Protein 2CC6 (pdb70)

InterPro domains:
  IPR009923 Dodecin [PF07311] (2-65)
  IPR009923 Dodecin [PTHR39324] (1-68)
  IPR025543 Dodecin-like [G3DSA:3.30.1660.10] (1-68)
  IPR036694 Dodecin-like superfamily [SSF89807] (2-67)

Organism: Halobacterium salinarum (strain ATCC 29341 / DSM 671 / R1) (NCBI:txid478009)

Secondary structure (DSSP, 8-state):
-EEEEEEEEEESS-HHHHHHHHHHHHHHH-S-EEEEEEEEEEEE-TTSSS-EEEEEEEEEEE--

Radius of gyration: 12.47 Å; Cα contacts (8 Å, |Δi|>4): 140; chains: 1; bounding box: 30×29×28 Å

Nearest PDB structures (foldseek):
  2vx9-assembly1_A  TM=1.014E+00  e=1.728E-10  Halobacterium salinarum R1
  1mog-assembly1_A  TM=1.014E+00  e=2.613E-10  Halobacterium salinarum
  4b2j-assembly1_A  TM=1.014E+00  e=2.941E-10  Halobacterium salinarum R1
  2vkf-assembly1_A  TM=9.926E-01  e=7.137E-10  Halobacterium salinarum R1
  2cz8-assembly1_D  TM=9.173E-01  e=1.465E-05  Thermus thermophilus HB8

Structure (mmCIF, N/CA/C/O backbone):
data_2CC6
#
_entry.id   2CC6
#
_cell.length_a   141.720
_cell.length_b   141.720
_cell.length_c   141.720
_cell.angle_alpha   90.00
_cell.angle_beta   90.00
_cell.angle_gamma   90.00
#
_symmetry.space_group_name_H-M   'F 41 3 2'
#
loop_
_entity.id
_entity.type
_entity.pdbx_description
1 polymer VNG1446H
2 non-polymer 'MAGNESIUM ION'
3 non-polymer 'SODIUM ION'
4 non-polymer 'CHLORIDE ION'
5 non-polymer 'SULFATE ION'
6 non-polymer LUMICHROME
7 water water
#
loop_
_atom_site.group_PDB
_atom_site.id
_atom_site.type_symbol
_atom_site.label_atom_id
_atom_site.label_alt_id
_atom_site.label_comp_id
_atom_site.label_asym_id
_atom_site.label_entity_id
_atom_site.label_seq_id
_atom_site.pdbx_PDB_ins_code
_atom_site.Cartn_x
_atom_site.Cartn_y
_atom_site.Cartn_z
_atom_site.occupancy
_atom_site.B_iso_or_equiv
_atom_site.auth_seq_id
_atom_site.auth_comp_id
_atom_site.auth_asym_id
_atom_site.auth_atom_id
_atom_site.pdbx_PDB_model_num
ATOM 1 N N . VAL A 1 2 ? 1.720 24.080 -13.354 1.00 15.00 2 VAL A N 1
ATOM 2 C CA . VAL A 1 2 ? 2.155 22.652 -13.311 1.00 14.08 2 VAL A CA 1
ATOM 3 C C . VAL A 1 2 ? 3.303 22.552 -12.328 1.00 13.82 2 VAL A C 1
ATOM 4 O O . VAL A 1 2 ? 4.192 23.412 -12.314 1.00 14.76 2 VAL A O 1
ATOM 8 N N . PHE A 1 3 ? 3.266 21.531 -11.478 1.00 12.23 3 PHE A N 1
ATOM 9 C CA . PHE A 1 3 ? 4.380 21.213 -10.585 1.00 11.77 3 PHE A CA 1
ATOM 10 C C . PHE A 1 3 ? 5.091 19.976 -11.102 1.00 11.57 3 PHE A C 1
ATOM 11 O O . PHE A 1 3 ? 4.488 19.122 -11.756 1.00 12.32 3 PHE A O 1
ATOM 19 N N . LYS A 1 4 ? 6.386 19.892 -10.841 1.00 11.54 4 LYS A N 1
ATOM 20 C CA . LYS A 1 4 ? 7.169 18.705 -11.139 1.00 11.16 4 LYS A CA 1
ATOM 21 C C . LYS A 1 4 ? 7.853 18.267 -9.862 1.00 10.64 4 LYS A C 1
ATOM 22 O O . LYS A 1 4 ? 8.195 19.098 -9.019 1.00 10.60 4 LYS A O 1
ATOM 28 N N . LYS A 1 5 ? 8.062 16.962 -9.715 1.00 10.17 5 LYS A N 1
ATOM 29 C CA . LYS A 1 5 ? 8.776 16.436 -8.552 1.00 10.48 5 LYS A CA 1
ATOM 30 C C . LYS A 1 5 ? 10.041 15.730 -8.951 1.00 10.53 5 LYS A C 1
ATOM 31 O O . LYS A 1 5 ? 10.057 14.993 -9.929 1.00 11.48 5 LYS A O 1
ATOM 37 N N . VAL A 1 6 ? 11.089 15.933 -8.163 1.00 10.45 6 VAL A N 1
ATOM 38 C CA . VAL A 1 6 ? 12.316 15.163 -8.284 1.00 11.53 6 VAL A CA 1
ATOM 39 C C . VAL A 1 6 ? 12.514 14.334 -7.023 1.00 10.79 6 VAL A C 1
ATOM 40 O O . VAL A 1 6 ? 12.251 14.801 -5.908 1.00 10.63 6 VAL A O 1
ATOM 44 N N . LEU A 1 7 ? 12.981 13.108 -7.197 1.00 10.05 7 LEU A N 1
ATOM 45 C CA . LEU A 1 7 ? 1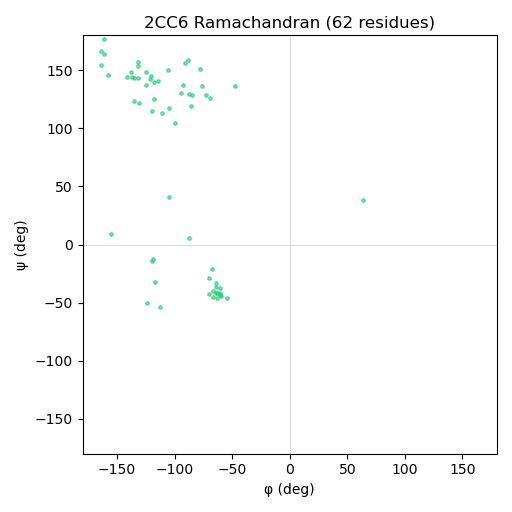3.084 12.150 -6.102 1.00 9.72 7 LEU A CA 1
ATOM 46 C C . LEU A 1 7 ? 14.522 12.099 -5.596 1.00 9.64 7 LEU A C 1
ATOM 47 O O . LEU A 1 7 ? 15.404 11.543 -6.260 1.00 10.97 7 LEU A O 1
ATOM 52 N N . LEU A 1 8 ? 14.750 12.712 -4.440 1.00 9.16 8 LEU A N 1
ATOM 53 C CA . LEU A 1 8 ? 16.087 12.899 -3.899 1.00 9.71 8 LEU A CA 1
ATOM 54 C C . LEU A 1 8 ? 16.211 12.251 -2.538 1.00 9.91 8 LEU A C 1
ATOM 55 O O . LEU A 1 8 ? 15.290 12.340 -1.717 1.00 10.52 8 LEU A O 1
ATOM 60 N N . THR A 1 9 ? 17.369 11.660 -2.274 1.00 9.98 9 THR A N 1
ATOM 61 C CA . THR A 1 9 ? 17.693 11.143 -0.946 1.00 10.30 9 THR A CA 1
ATOM 62 C C . THR A 1 9 ? 18.791 11.990 -0.344 1.00 10.08 9 THR A C 1
ATOM 63 O O . THR A 1 9 ? 19.919 11.996 -0.837 1.00 10.65 9 THR A O 1
ATOM 67 N N . GLY A 1 10 ? 18.435 12.701 0.712 1.00 9.64 10 GLY A N 1
ATOM 68 C CA . GLY A 1 10 ? 19.409 13.491 1.460 1.00 10.39 10 GLY A CA 1
ATOM 69 C C . GLY A 1 10 ? 20.060 12.652 2.539 1.00 10.73 10 GLY A C 1
ATOM 70 O O . GLY A 1 10 ? 19.506 11.619 2.982 1.00 11.06 10 GLY A O 1
ATOM 71 N N . THR A 1 11 ? 21.235 13.096 2.984 1.00 11.52 11 THR A N 1
ATOM 72 C CA . THR A 1 11 ? 21.953 12.369 4.028 1.00 11.95 11 THR A CA 1
ATOM 73 C C . THR A 1 11 ? 22.411 13.318 5.127 1.00 11.45 11 THR A C 1
ATOM 74 O O . THR A 1 11 ? 22.624 14.509 4.890 1.00 12.25 11 THR A O 1
ATOM 78 N N . SER A 1 12 ? 22.568 12.774 6.322 1.00 11.14 12 SER A N 1
ATOM 79 C CA . SER A 1 12 ? 23.044 13.545 7.463 1.00 11.66 12 SER A CA 1
ATOM 80 C C . SER A 1 12 ? 23.617 12.576 8.464 1.00 11.88 12 SER A C 1
ATOM 81 O O . SER A 1 12 ? 23.088 11.481 8.647 1.00 13.52 12 SER A O 1
ATOM 84 N N . GLU A 1 13 ? 24.666 12.997 9.170 1.00 11.81 13 GLU A N 1
ATOM 85 C CA . GLU A 1 13 ? 25.170 12.216 10.296 1.00 12.25 13 GLU A CA 1
ATOM 86 C C . GLU A 1 13 ? 24.455 12.556 11.600 1.00 11.91 13 GLU A C 1
ATOM 87 O O . GLU A 1 13 ? 24.802 12.025 12.652 1.00 12.41 13 GLU A O 1
ATOM 93 N N . GLU A 1 14 ? 23.434 13.404 11.515 1.00 11.43 14 GLU A N 1
ATOM 94 C CA . GLU A 1 14 ? 22.767 13.925 12.699 1.00 11.91 14 GLU A CA 1
ATOM 95 C C . GLU A 1 14 ? 21.331 13.454 12.883 1.00 11.81 14 GLU A C 1
ATOM 96 O O . GLU A 1 14 ? 20.981 12.988 13.964 1.00 12.62 14 GLU A O 1
ATOM 102 N N . SER A 1 15 ? 20.473 13.620 11.873 1.00 11.07 15 SER A N 1
ATOM 103 C CA . SER A 1 15 ? 19.041 13.326 12.066 1.00 10.64 15 SER A CA 1
ATOM 104 C C . SER A 1 15 ? 18.304 13.133 10.765 1.00 10.13 15 SER A C 1
ATOM 105 O O . SER A 1 15 ? 18.772 13.562 9.720 1.00 10.27 15 SER A O 1
ATOM 108 N N . PHE A 1 16 ? 17.112 12.545 10.859 1.00 10.16 16 PHE A N 1
ATOM 109 C 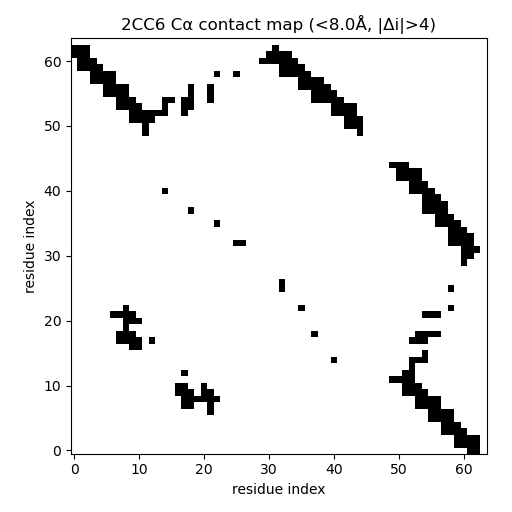CA . PHE A 1 16 ? 16.245 12.433 9.691 1.00 10.02 16 PHE A CA 1
ATOM 110 C C . PHE A 1 16 ? 15.792 13.786 9.163 1.00 10.04 16 PHE A C 1
ATOM 111 O O . PHE A 1 16 ? 15.681 13.965 7.944 1.00 9.70 16 PHE A O 1
ATOM 119 N N . THR A 1 17 ? 15.532 14.748 10.055 1.00 9.55 17 THR A N 1
ATOM 120 C CA . THR A 1 17 ? 15.154 16.088 9.598 1.00 9.90 17 THR A CA 1
ATOM 121 C C . THR A 1 17 ? 16.289 16.711 8.804 1.00 9.68 17 THR A C 1
ATOM 122 O O . THR A 1 17 ? 16.068 17.260 7.720 1.00 10.18 17 THR A O 1
ATOM 126 N N . ALA A 1 18 ? 17.503 16.602 9.337 1.00 9.67 18 ALA A N 1
ATOM 127 C CA . ALA A 1 18 ? 18.636 17.194 8.656 1.00 9.62 18 ALA A CA 1
ATOM 128 C C . ALA A 1 18 ? 18.885 16.528 7.293 1.00 9.69 18 ALA A C 1
ATOM 129 O O . ALA A 1 18 ? 19.318 17.185 6.344 1.00 9.99 18 ALA A O 1
ATOM 131 N N . ALA A 1 19 ? 18.610 15.215 7.196 1.00 9.35 19 ALA A N 1
ATOM 132 C CA . ALA A 1 19 ? 18.765 14.521 5.909 1.00 9.48 19 ALA A CA 1
ATOM 133 C C . ALA A 1 19 ? 17.742 15.032 4.898 1.00 9.59 19 ALA A C 1
ATOM 134 O O . ALA A 1 19 ? 18.081 15.268 3.736 1.00 9.81 19 ALA A O 1
ATOM 136 N N . ALA A 1 20 ? 16.510 15.278 5.349 1.00 9.52 20 ALA A N 1
ATOM 137 C CA . ALA A 1 20 ? 15.503 15.875 4.466 1.00 9.73 20 ALA A CA 1
ATOM 138 C C . ALA A 1 20 ? 15.960 17.249 3.982 1.00 10.20 20 ALA A C 1
ATOM 139 O O . ALA A 1 20 ? 15.873 17.570 2.792 1.00 10.44 20 ALA A O 1
ATOM 141 N N . ASP A 1 21 ? 16.504 18.044 4.908 1.00 10.20 21 ASP A N 1
ATOM 142 C CA . ASP A 1 21 ? 17.001 19.371 4.555 1.00 10.78 21 ASP A CA 1
ATOM 143 C C . ASP A 1 21 ? 18.106 19.292 3.520 1.00 11.08 21 ASP A C 1
ATOM 144 O O . ASP A 1 21 ? 18.208 20.166 2.668 1.00 11.04 21 ASP A O 1
ATOM 149 N N . ASP A 1 22 ? 18.963 18.283 3.625 1.00 10.57 22 ASP A N 1
ATOM 150 C CA . ASP A 1 22 ? 20.076 18.107 2.704 1.00 11.19 22 ASP A CA 1
ATOM 151 C C . ASP A 1 22 ? 19.594 17.921 1.267 1.00 11.42 22 ASP A C 1
ATOM 152 O O . ASP A 1 22 ? 20.154 18.514 0.336 1.00 11.92 22 ASP A O 1
ATOM 157 N N . ALA A 1 23 ? 18.538 17.135 1.084 1.00 11.18 23 ALA A N 1
ATOM 158 C CA . ALA A 1 23 ? 17.944 16.962 -0.237 1.00 11.06 23 ALA A CA 1
ATOM 159 C C . ALA A 1 23 ? 17.314 18.252 -0.749 1.00 10.95 23 ALA A C 1
ATOM 160 O O . ALA A 1 23 ? 17.488 18.632 -1.925 1.00 11.22 23 ALA A O 1
ATOM 162 N N . ILE A 1 24 ? 16.572 18.932 0.121 1.00 10.81 24 ILE A N 1
ATOM 163 C CA . ILE A 1 24 ? 15.920 20.182 -0.280 1.00 11.58 24 ILE A CA 1
ATOM 164 C C . ILE A 1 24 ? 16.954 21.253 -0.641 1.00 11.61 24 ILE A C 1
ATOM 165 O O . ILE A 1 24 ? 16.771 21.991 -1.611 1.00 12.39 24 ILE A O 1
ATOM 170 N N . ASP A 1 25 ? 18.026 21.343 0.147 1.00 11.52 25 ASP A N 1
ATOM 171 C CA . ASP A 1 25 ? 19.139 22.262 -0.146 1.00 12.27 25 ASP A CA 1
ATOM 172 C C . ASP A 1 25 ? 19.672 22.023 -1.558 1.00 12.83 25 ASP A C 1
ATOM 173 O O . ASP A 1 25 ? 19.922 22.968 -2.304 1.00 13.61 25 ASP A O 1
ATOM 178 N N . ARG A 1 26 ? 19.889 20.762 -1.922 1.00 13.24 26 ARG A N 1
ATOM 179 C CA . ARG A 1 26 ? 20.389 20.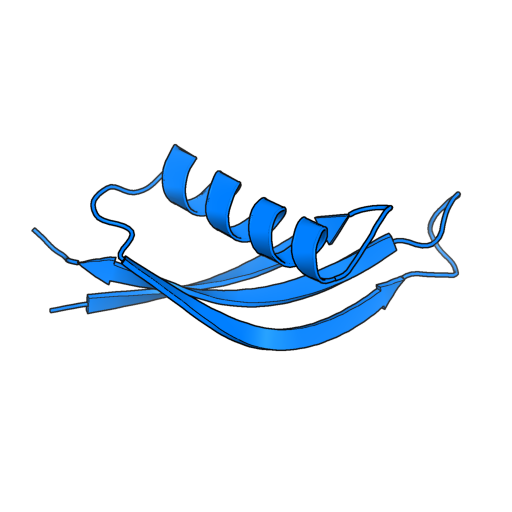450 -3.256 1.00 14.12 26 ARG A CA 1
ATOM 180 C C . ARG A 1 26 ? 19.402 20.863 -4.347 1.00 14.15 26 ARG A C 1
ATOM 181 O O . ARG A 1 26 ? 19.819 21.408 -5.376 1.00 15.20 26 ARG A O 1
ATOM 189 N N . ALA A 1 27 ? 18.110 20.614 -4.135 1.00 13.32 27 ALA A N 1
ATOM 190 C CA . ALA A 1 27 ? 17.087 21.031 -5.084 1.00 14.19 27 ALA A CA 1
ATOM 191 C C . ALA A 1 27 ? 17.117 22.541 -5.259 1.00 15.16 27 ALA A C 1
ATOM 192 O O . ALA A 1 27 ? 17.052 23.047 -6.393 1.00 15.80 27 ALA A O 1
ATOM 194 N N . GLU A 1 28 ? 17.223 23.268 -4.154 1.00 15.25 28 GLU A N 1
ATOM 195 C CA . GLU A 1 28 ? 17.236 24.737 -4.220 1.00 17.04 28 GLU A CA 1
ATOM 196 C C . GLU A 1 28 ? 18.486 25.315 -4.885 1.00 18.21 28 GLU A C 1
ATOM 197 O O . GLU A 1 28 ? 18.443 26.458 -5.367 1.00 19.20 28 GLU A O 1
ATOM 203 N N . ASP A 1 29 ? 19.570 24.538 -4.932 1.00 19.08 29 ASP A N 1
ATOM 204 C CA . ASP A 1 29 ? 20.806 24.952 -5.624 1.00 20.94 29 ASP A CA 1
ATOM 205 C C . ASP A 1 29 ? 20.621 24.961 -7.131 1.00 21.75 29 ASP A C 1
ATOM 206 O O . ASP A 1 29 ? 21.304 25.706 -7.842 1.00 22.78 29 ASP A O 1
ATOM 211 N N . THR A 1 30 ? 19.720 24.102 -7.607 1.00 22.15 30 THR A N 1
ATOM 212 C CA . THR A 1 30 ? 19.627 23.736 -9.017 1.00 23.68 30 THR A CA 1
ATOM 213 C C . THR A 1 30 ? 18.288 24.107 -9.644 1.00 23.36 30 THR A C 1
ATOM 214 O O . THR A 1 30 ? 18.152 24.080 -10.868 1.00 24.95 30 THR A O 1
ATOM 218 N N . LEU A 1 31 ? 17.310 24.454 -8.808 1.00 22.35 31 LEU A N 1
ATOM 219 C CA . LEU A 1 31 ? 15.947 24.686 -9.266 1.00 22.45 31 LEU A CA 1
ATOM 220 C C . LEU A 1 31 ? 15.345 25.936 -8.665 1.00 22.82 31 LEU A C 1
ATOM 221 O O . LEU A 1 31 ? 15.590 26.273 -7.500 1.00 23.38 31 LEU A O 1
ATOM 226 N N . ASP A 1 32 ? 14.549 26.619 -9.479 1.00 23.14 32 ASP A N 1
ATOM 227 C CA . ASP A 1 32 ? 13.751 27.739 -9.028 1.00 23.37 32 ASP A CA 1
ATOM 228 C C . ASP A 1 32 ? 12.389 27.230 -8.587 1.00 21.68 32 ASP A C 1
ATOM 229 O O . ASP A 1 32 ? 11.928 26.180 -9.041 1.00 21.53 32 ASP A O 1
ATOM 234 N N . ASN A 1 33 ? 11.743 28.005 -7.726 1.00 20.25 33 ASN A N 1
ATOM 235 C CA . ASN A 1 33 ? 10.344 27.806 -7.347 1.00 19.20 33 ASN A CA 1
ATOM 236 C C . ASN A 1 33 ? 10.089 26.484 -6.635 1.00 17.00 33 ASN A C 1
ATOM 237 O O . ASN A 1 33 ? 9.061 25.850 -6.878 1.00 16.30 33 ASN A O 1
ATOM 242 N N . VAL A 1 34 ? 11.014 26.064 -5.776 1.00 15.43 34 VAL A N 1
ATOM 243 C CA . VAL A 1 34 ? 10.783 24.898 -4.923 1.00 14.95 34 VAL A CA 1
ATOM 244 C C . VAL A 1 34 ? 9.717 25.248 -3.892 1.00 14.59 34 VAL A C 1
ATOM 245 O O . VAL A 1 34 ? 9.856 26.239 -3.166 1.00 15.56 34 VAL A O 1
ATOM 249 N N . VAL A 1 35 ? 8.662 24.441 -3.809 1.00 13.81 35 VAL A N 1
ATOM 250 C CA . VAL A 1 35 ? 7.498 24.789 -3.003 1.00 14.32 35 VAL A CA 1
ATOM 251 C C . VAL A 1 35 ? 7.193 23.851 -1.837 1.00 13.49 35 VAL A C 1
ATOM 252 O O . VAL A 1 35 ? 6.676 24.292 -0.828 1.00 14.74 35 VAL A O 1
ATOM 256 N N . TRP A 1 36 ? 7.491 22.558 -1.973 1.00 12.08 36 TRP A N 1
ATOM 257 C CA . TRP A 1 36 ? 7.257 21.632 -0.869 1.00 12.30 36 TRP A CA 1
ATOM 258 C C . TRP A 1 36 ? 8.014 20.341 -1.091 1.00 10.95 36 TRP A C 1
ATOM 259 O O . TRP A 1 36 ? 8.525 20.090 -2.185 1.00 11.50 36 TRP A O 1
ATOM 270 N N . ALA A 1 37 ? 8.112 19.531 -0.037 1.00 10.85 37 ALA A N 1
ATOM 271 C CA . ALA A 1 37 ? 8.736 18.214 -0.131 1.00 10.79 37 ALA A CA 1
ATOM 272 C C . ALA A 1 37 ? 7.881 17.222 0.641 1.00 10.89 37 ALA A C 1
ATOM 273 O O . ALA A 1 37 ? 7.284 17.565 1.680 1.00 11.92 37 ALA A O 1
ATOM 275 N N . GLU A 1 38 ? 7.803 15.997 0.130 1.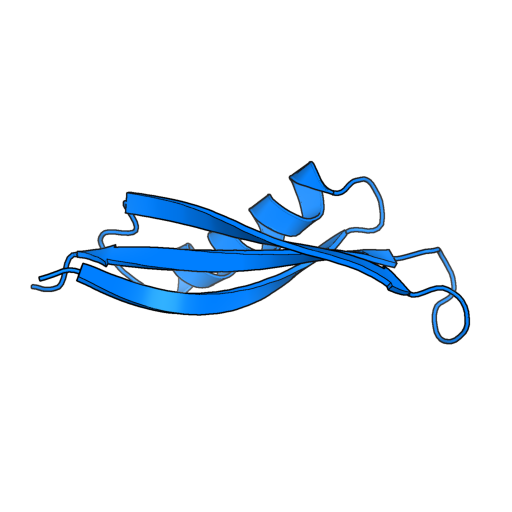00 10.74 38 GLU A N 1
ATOM 276 C CA . GLU A 1 38 ? 7.047 14.927 0.780 1.00 10.86 38 GLU A CA 1
ATOM 277 C C . GLU A 1 38 ? 8.036 13.831 1.128 1.00 10.44 38 GLU A C 1
ATOM 278 O O . GLU A 1 38 ? 8.759 13.343 0.264 1.00 10.23 38 GLU A O 1
ATOM 284 N N . VAL A 1 39 ? 8.077 13.441 2.398 1.00 9.67 39 VAL A N 1
ATOM 285 C CA . VAL A 1 39 ? 8.934 12.328 2.804 1.00 10.31 39 VAL A CA 1
ATOM 286 C C . VAL A 1 39 ? 8.341 11.013 2.305 1.00 9.91 39 VAL A C 1
ATOM 287 O O . VAL A 1 39 ? 7.152 10.730 2.543 1.00 11.46 39 VAL A O 1
ATOM 291 N N . VAL A 1 40 ? 9.157 10.205 1.630 1.00 9.67 40 VAL A N 1
ATOM 292 C CA . VAL A 1 40 ? 8.676 8.921 1.125 1.00 11.58 40 VAL A CA 1
ATOM 293 C C . VAL A 1 40 ? 9.424 7.722 1.680 1.00 11.55 40 VAL A C 1
ATOM 294 O O . VAL A 1 40 ? 8.945 6.588 1.526 1.00 14.28 40 VAL A O 1
ATOM 298 N N . ASP A 1 41 ? 10.580 7.941 2.311 1.00 10.62 41 ASP A N 1
ATOM 299 C CA . ASP A 1 41 ? 11.328 6.845 2.939 1.00 11.45 41 ASP A CA 1
ATOM 300 C C . ASP A 1 41 ? 12.361 7.412 3.892 1.00 10.34 41 ASP A C 1
ATOM 301 O O . ASP A 1 41 ? 12.824 8.544 3.710 1.00 11.44 41 ASP A O 1
ATOM 306 N N . GLN A 1 42 ? 12.741 6.617 4.889 1.00 10.67 42 GLN A N 1
ATOM 307 C CA . GLN A 1 42 ? 13.827 6.959 5.814 1.00 10.99 42 GLN A CA 1
ATOM 308 C C . GLN A 1 42 ? 14.619 5.701 6.107 1.00 10.68 42 GLN A C 1
ATOM 309 O O . GLN A 1 42 ? 14.051 4.607 6.211 1.00 11.29 42 GLN A O 1
ATOM 315 N N . GLY A 1 43 ? 15.928 5.841 6.258 1.00 10.85 43 GLY A N 1
ATOM 316 C CA . GLY A 1 43 ? 16.771 4.703 6.559 1.00 11.75 43 GLY A CA 1
ATOM 317 C C . GLY A 1 43 ? 18.098 5.140 7.124 1.00 10.61 43 GLY A C 1
ATOM 318 O O . GLY A 1 43 ? 18.361 6.345 7.283 1.00 10.91 43 GLY A O 1
ATOM 319 N N . VAL A 1 44 ? 18.912 4.157 7.487 1.00 10.75 44 VAL A N 1
ATOM 320 C CA . VAL A 1 44 ? 20.208 4.432 8.097 1.00 10.98 44 VAL A CA 1
ATOM 321 C C . VAL A 1 44 ? 21.263 3.532 7.466 1.00 11.66 44 VAL A C 1
ATOM 322 O O . VAL A 1 44 ? 21.126 2.300 7.478 1.00 12.14 44 VAL A O 1
ATOM 326 N N . GLU A 1 45 ? 22.312 4.148 6.917 1.00 12.90 45 GLU A N 1
ATOM 327 C CA . GLU A 1 45 ? 23.488 3.415 6.450 1.00 15.03 45 GLU A CA 1
ATOM 328 C C . GLU A 1 45 ? 24.427 3.188 7.635 1.00 15.50 45 GLU A C 1
ATOM 329 O O . GLU A 1 45 ? 24.750 4.133 8.359 1.00 14.78 45 GLU A O 1
ATOM 335 N N . ILE A 1 46 ? 24.850 1.936 7.835 1.00 17.33 46 ILE A N 1
ATOM 336 C CA . ILE A 1 46 ? 25.604 1.536 9.029 1.00 20.47 46 ILE A CA 1
ATOM 337 C C . ILE A 1 46 ? 26.950 0.894 8.688 1.00 23.08 46 ILE A C 1
ATOM 338 O O . ILE A 1 46 ? 27.985 1.310 9.227 1.00 24.69 46 ILE A O 1
ATOM 343 N N . GLY A 1 47 ? 26.932 -0.092 7.791 1.00 25.26 47 GLY A N 1
ATOM 344 C CA . GLY A 1 47 ? 28.091 -0.936 7.539 1.00 28.62 47 GLY A CA 1
ATOM 345 C C . GLY A 1 47 ? 28.852 -0.663 6.258 1.00 30.50 47 GLY A C 1
ATOM 346 O O . GLY A 1 47 ? 29.254 -1.607 5.562 1.00 31.93 47 GLY A O 1
ATOM 347 N N . ALA A 1 48 ? 29.024 0.621 5.940 1.00 31.85 48 ALA A N 1
ATOM 348 C CA . ALA A 1 48 ? 29.919 1.083 4.872 1.00 32.80 48 ALA A CA 1
ATOM 349 C C . ALA A 1 48 ? 30.371 2.523 5.134 1.00 33.35 48 ALA A C 1
ATOM 350 O O . ALA A 1 48 ? 31.001 3.156 4.279 1.00 33.89 48 ALA A O 1
ATOM 352 N N . VAL A 1 49 ? 30.051 3.027 6.326 1.00 33.69 49 VAL A N 1
ATOM 353 C CA . VAL A 1 49 ? 30.412 4.389 6.731 1.00 33.79 49 VAL A CA 1
ATOM 354 C C . VAL A 1 49 ? 31.044 4.401 8.122 1.00 33.78 49 VAL A C 1
ATOM 355 O O . VAL A 1 49 ? 30.816 3.491 8.922 1.00 34.20 49 VAL A O 1
ATOM 359 N N . GLU A 1 50 ? 31.830 5.441 8.400 1.00 33.43 50 GLU A N 1
ATOM 360 C CA . GLU A 1 50 ? 32.497 5.604 9.694 1.00 33.05 50 GLU A CA 1
ATOM 361 C C . GLU A 1 50 ? 31.507 5.924 10.818 1.00 31.89 50 GLU A C 1
ATOM 362 O O . GLU A 1 50 ? 31.613 5.394 11.924 1.00 32.62 50 GLU A O 1
ATOM 368 N N . GLU A 1 51 ? 30.551 6.799 10.520 1.00 29.97 51 GLU A N 1
ATOM 369 C CA . GLU A 1 51 ? 29.481 7.142 11.443 1.00 27.81 51 GLU A CA 1
ATOM 370 C C . GLU A 1 51 ? 28.166 6.789 10.762 1.00 25.24 51 GLU A C 1
ATOM 371 O O . GLU A 1 51 ? 28.059 6.941 9.542 1.00 25.37 51 GLU A O 1
ATOM 377 N N . ARG A 1 52 ? 27.178 6.325 11.531 1.00 21.36 52 ARG A N 1
ATOM 378 C CA . ARG A 1 52 ? 25.830 6.091 10.993 1.00 18.08 52 ARG A CA 1
ATOM 379 C C . ARG A 1 52 ? 25.396 7.283 10.191 1.00 16.62 52 ARG A C 1
ATOM 380 O O . ARG A 1 52 ? 25.583 8.428 10.623 1.00 17.01 52 ARG A O 1
ATOM 388 N N . THR A 1 53 ? 24.808 7.014 9.031 1.00 13.62 53 THR A N 1
ATOM 389 C CA . THR A 1 53 ? 24.335 8.079 8.160 1.00 13.70 53 THR A CA 1
ATOM 390 C C . THR A 1 53 ? 22.834 7.936 7.955 1.00 12.12 53 THR A C 1
ATOM 391 O O . THR A 1 53 ? 22.360 6.949 7.376 1.00 12.88 53 THR A O 1
ATOM 395 N N . TYR A 1 54 ? 22.096 8.920 8.450 1.00 11.49 54 TYR A N 1
ATOM 396 C CA . TYR A 1 54 ? 20.643 8.985 8.282 1.00 11.33 54 TYR A CA 1
ATOM 397 C C . TYR A 1 54 ? 20.314 9.432 6.878 1.00 11.33 54 TYR A C 1
ATOM 398 O O . TYR A 1 54 ? 20.962 10.329 6.322 1.00 11.88 54 TYR A O 1
ATOM 407 N N . GLN A 1 55 ? 19.335 8.759 6.277 1.00 11.58 55 GLN A N 1
ATOM 408 C CA . GLN A 1 55 ? 18.885 9.116 4.938 1.00 11.77 55 GLN A CA 1
ATOM 409 C C . GLN A 1 55 ? 17.397 9.376 4.959 1.00 11.12 55 GLN A C 1
ATOM 410 O O . GLN A 1 55 ? 16.632 8.634 5.606 1.00 12.01 55 GLN A O 1
ATOM 416 N N . THR A 1 56 ? 16.988 10.431 4.271 1.00 9.99 56 THR A N 1
ATOM 417 C CA . THR A 1 56 ? 15.574 10.734 4.108 1.00 9.87 56 THR A CA 1
ATOM 418 C C . THR A 1 56 ? 15.341 10.988 2.649 1.00 9.95 56 THR A C 1
ATOM 419 O O . THR A 1 56 ? 15.988 11.862 2.047 1.00 10.33 56 THR A O 1
ATOM 423 N N . GLU A 1 57 ? 14.446 10.196 2.073 1.00 9.61 57 GLU A N 1
ATOM 424 C CA . GLU A 1 57 ? 14.074 10.343 0.684 1.00 9.95 57 GLU A CA 1
ATOM 425 C C . GLU A 1 57 ? 12.833 11.213 0.595 1.00 9.06 57 GLU A C 1
ATOM 426 O O . GLU A 1 57 ? 11.859 10.981 1.299 1.00 9.51 57 GLU A O 1
ATOM 432 N N . VAL A 1 58 ? 12.892 12.222 -0.269 1.00 9.68 58 VAL A N 1
ATOM 433 C CA . VAL A 1 58 ? 11.801 13.155 -0.457 1.00 9.69 58 VAL A CA 1
ATOM 434 C C . VAL A 1 58 ? 11.506 13.337 -1.940 1.00 9.82 58 VAL A C 1
ATOM 435 O O . VAL A 1 58 ? 12.417 13.382 -2.774 1.00 9.90 58 VAL A O 1
ATOM 439 N N . GLN A 1 59 ? 10.222 13.485 -2.239 1.00 9.54 5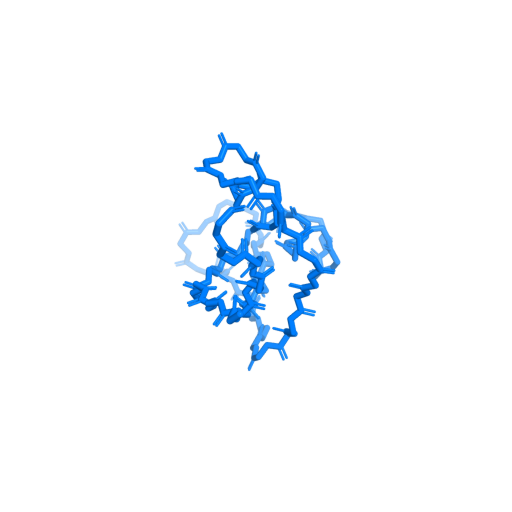9 GLN A N 1
ATOM 440 C CA . GLN A 1 59 ? 9.801 14.055 -3.508 1.00 9.14 59 GLN A CA 1
ATOM 441 C C . GLN A 1 59 ? 9.799 15.561 -3.300 1.00 9.53 59 GLN A C 1
ATOM 442 O O . GLN A 1 59 ? 9.079 16.074 -2.436 1.00 10.68 59 GLN A O 1
ATOM 448 N N . VAL A 1 60 ? 10.610 16.269 -4.072 1.00 9.61 60 VAL A N 1
ATOM 44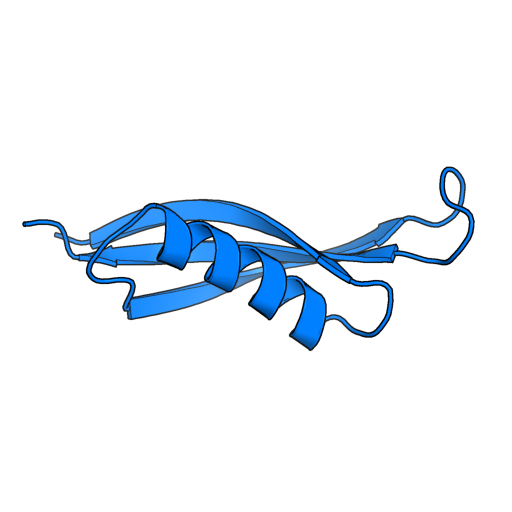9 C CA . VAL A 1 60 ? 10.694 17.719 -3.935 1.00 10.20 60 VAL A CA 1
ATOM 450 C C . VAL A 1 60 ? 9.947 18.325 -5.105 1.00 10.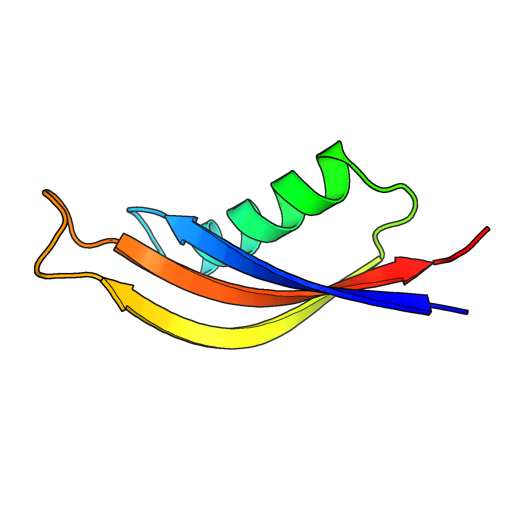06 60 VAL A C 1
ATOM 451 O O . VAL A 1 60 ? 10.322 18.109 -6.258 1.00 10.15 60 VAL A O 1
ATOM 455 N N . ALA A 1 61 ? 8.890 19.063 -4.787 1.00 10.26 61 ALA 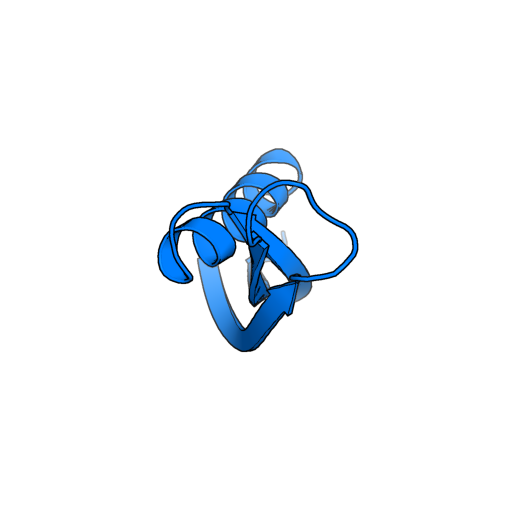A N 1
ATOM 456 C CA . ALA A 1 61 ? 8.031 19.697 -5.790 1.00 10.24 61 ALA A CA 1
ATOM 457 C C . ALA A 1 61 ? 8.464 21.120 -6.101 1.00 10.76 61 ALA A C 1
ATOM 458 O O . ALA A 1 61 ? 8.788 21.891 -5.192 1.00 11.78 61 ALA A O 1
ATOM 460 N N . PHE A 1 62 ? 8.453 21.469 -7.381 1.00 11.09 62 PHE A N 1
ATOM 461 C CA . PHE A 1 62 ? 8.759 22.830 -7.804 1.00 12.21 62 PHE A CA 1
ATOM 462 C C . PHE A 1 62 ? 7.781 23.241 -8.888 1.00 12.77 62 PHE A C 1
ATOM 463 O O . PHE A 1 62 ? 7.286 22.405 -9.658 1.00 12.54 62 PHE A O 1
ATOM 471 N N . GLU A 1 63 ? 7.473 24.533 -8.927 1.00 14.01 63 GLU A N 1
ATOM 472 C CA . GLU A 1 63 ? 6.504 25.041 -9.890 1.00 16.18 63 GLU A CA 1
ATOM 473 C C . GLU A 1 63 ? 7.198 25.377 -11.195 1.00 17.28 63 GLU A C 1
ATOM 474 O O . GLU A 1 63 ? 8.222 26.077 -11.214 1.00 18.04 63 GLU A O 1
ATOM 480 N N . LEU A 1 64 ? 6.655 24.867 -12.293 1.00 18.09 64 LEU A N 1
ATOM 481 C CA . LEU A 1 64 ? 7.226 25.124 -13.607 1.00 20.15 64 LEU A CA 1
ATOM 482 C C . LEU A 1 64 ? 6.844 26.514 -14.106 1.00 22.34 64 LEU A C 1
ATOM 483 O O . LEU A 1 64 ? 5.794 27.049 -13.737 1.00 22.28 64 LEU A O 1
ATOM 488 N N . ASP A 1 65 ? 7.728 27.074 -14.936 1.00 25.31 65 ASP A N 1
ATOM 489 C CA . ASP A 1 65 ? 7.640 28.443 -15.479 1.00 27.97 65 ASP A CA 1
ATOM 490 C C . ASP A 1 65 ? 8.271 29.472 -14.539 1.00 29.07 65 ASP A C 1
ATOM 491 O O . ASP A 1 65 ? 7.660 30.489 -14.190 1.00 30.77 65 ASP A O 1
#

Solvent-accessible surface area: 4394 Å² total; per-residue (Å²): 133,102,112,88,42,99,50,69,0,61,17,93,137,46,77,102,35,0,15,74,62,4,46,81,148,1,103,115,80,54,116,72,34,74,101,37,73,86,77,87,97,30,59,61,116,79,89,63,193,98,150,17,50,59,1,44,1,49,0,0,13,77,70,175

Foldseek 3Di:
DKDWDKDKAKDLPDQVVRVVRRVVVCVVPDPAFDDKDWDDWDWDDPPDPGIMIITIITTMGDDD

Sequence (64 aa):
VFKKVLLTGTSEESFTAAADDAIDRAEDTLDNVVWAEVVDQGVEIGAVEERTYQTEVQVAFELD

B-factor: mean 18.82, std 9.93, range [9.06, 60.09]

CATH classification: 3.30.1660.10